Protein AF-A0A518ENF1-F1 (afdb_monomer_lite)

Organism: NCBI:txid2528018

Secondary structure (DSSP, 8-state):
-----HHHHHHHHHTTSSPPPEEETTEEE--HHHHHHHHHTTS------------

Sequence (55 aa):
MCRISVDHFLRLVESGAAPEPVRLGRAVRWQRAVLVEWIQNGCQQQKSGNRGGRS

pLDDT: mean 75.35, std 13.89, range [44.56, 87.69]

Radius of gyration: 11.91 Å; chains: 1; bounding box: 38×20×23 Å

Foldseek 3Di:
DPPDDPVRQVVLQVVQLADPWDDPDPDTHDDPVRNVVCVVVVSGRHNPPPDDDDD

Structure (mmCIF, N/CA/C/O backbone):
data_AF-A0A518ENF1-F1
#
_entry.id   AF-A0A518ENF1-F1
#
loop_
_atom_site.group_PDB
_atom_site.id
_atom_site.type_symbol
_atom_site.label_atom_id
_atom_site.label_alt_id
_atom_site.label_comp_id
_atom_site.label_asym_id
_atom_site.label_entity_id
_atom_site.label_seq_id
_atom_site.pdbx_PDB_ins_code
_atom_site.Cartn_x
_atom_site.Cartn_y
_atom_site.Cartn_z
_atom_site.occupancy
_atom_site.B_iso_or_equiv
_atom_site.auth_seq_id
_atom_site.auth_comp_id
_atom_site.auth_asym_id
_atom_site.auth_atom_id
_atom_site.pdbx_PDB_model_num
ATOM 1 N N . MET A 1 1 ? -16.122 -7.965 -2.676 1.00 49.00 1 MET A N 1
ATOM 2 C CA . MET A 1 1 ? -15.424 -7.094 -3.649 1.00 49.00 1 MET A CA 1
ATOM 3 C C . MET 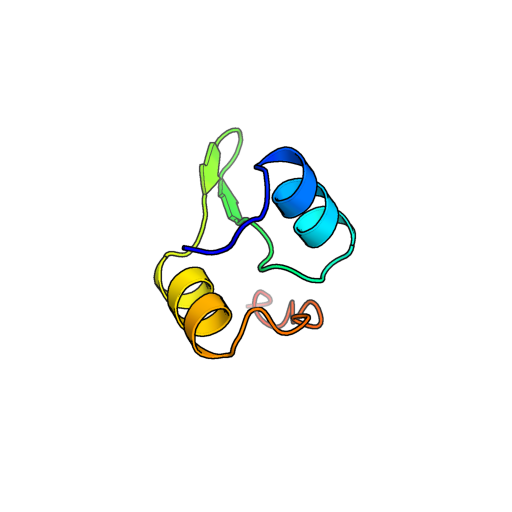A 1 1 ? -15.466 -5.656 -3.152 1.00 49.00 1 MET A C 1
ATOM 5 O O . MET A 1 1 ? -16.562 -5.127 -3.009 1.00 49.00 1 MET A O 1
ATOM 9 N N . CYS A 1 2 ? -14.323 -5.021 -2.879 1.00 52.84 2 CYS A N 1
ATOM 10 C CA . CYS A 1 2 ? -14.293 -3.577 -2.615 1.00 52.84 2 CYS A CA 1
ATOM 11 C C . CYS A 1 2 ? -14.704 -2.809 -3.881 1.00 52.84 2 CYS A C 1
ATOM 13 O O . CYS A 1 2 ? -14.151 -3.046 -4.950 1.00 52.84 2 CYS A O 1
ATOM 15 N N . ARG A 1 3 ? -15.670 -1.891 -3.764 1.00 61.97 3 ARG A N 1
ATOM 16 C CA . ARG A 1 3 ? -16.215 -1.047 -4.850 1.00 61.97 3 ARG A CA 1
ATOM 17 C C . ARG A 1 3 ? -15.285 0.112 -5.262 1.00 61.97 3 ARG A C 1
ATOM 19 O O . ARG A 1 3 ? -15.756 1.166 -5.670 1.00 61.97 3 ARG A O 1
ATOM 26 N N . ILE A 1 4 ? -13.973 -0.049 -5.120 1.00 72.56 4 ILE A N 1
ATOM 27 C CA . ILE A 1 4 ? -13.006 1.015 -5.413 1.00 72.56 4 ILE A CA 1
ATOM 28 C C . ILE A 1 4 ? -12.363 0.790 -6.783 1.00 72.56 4 ILE A C 1
ATOM 30 O O . ILE A 1 4 ? -11.909 -0.309 -7.093 1.00 72.56 4 ILE A O 1
ATOM 34 N N . SER A 1 5 ? -12.335 1.836 -7.607 1.00 82.06 5 SER A N 1
ATOM 35 C CA . SER A 1 5 ? -11.625 1.841 -8.890 1.00 82.06 5 SER A CA 1
ATOM 36 C C . SER A 1 5 ? -10.107 1.832 -8.680 1.00 82.06 5 SER A C 1
ATOM 38 O O . SER A 1 5 ? -9.619 2.281 -7.643 1.00 82.06 5 SER A O 1
ATOM 40 N N . VAL A 1 6 ? -9.348 1.385 -9.686 1.00 82.00 6 VAL A N 1
ATOM 41 C CA . VAL A 1 6 ? -7.871 1.357 -9.643 1.00 82.00 6 VAL A CA 1
ATOM 42 C C . VAL A 1 6 ? -7.284 2.742 -9.345 1.00 82.00 6 VAL A C 1
ATOM 44 O O . VAL A 1 6 ? -6.408 2.855 -8.498 1.00 82.00 6 VAL A O 1
ATOM 47 N N . ASP A 1 7 ? -7.817 3.801 -9.961 1.00 82.88 7 ASP A N 1
ATOM 48 C CA . ASP A 1 7 ? -7.383 5.188 -9.714 1.00 82.88 7 ASP A CA 1
ATOM 49 C C . ASP A 1 7 ? -7.596 5.611 -8.251 1.00 82.88 7 ASP A C 1
ATOM 51 O O . ASP A 1 7 ? -6.726 6.207 -7.622 1.00 82.88 7 ASP A O 1
ATOM 55 N N . HIS A 1 8 ? -8.735 5.223 -7.668 1.00 84.88 8 HIS A N 1
ATOM 56 C CA . HIS A 1 8 ? -9.040 5.501 -6.266 1.00 84.88 8 HIS A CA 1
ATOM 57 C C . HIS A 1 8 ? -8.088 4.757 -5.327 1.00 84.88 8 HIS A C 1
ATOM 59 O O . HIS A 1 8 ? -7.620 5.322 -4.343 1.00 84.88 8 HIS A O 1
ATOM 65 N N . PHE A 1 9 ? -7.759 3.505 -5.649 1.00 81.75 9 PHE A N 1
ATOM 66 C CA . PHE A 1 9 ? -6.748 2.759 -4.912 1.00 81.75 9 PHE A CA 1
ATOM 67 C C . PHE A 1 9 ? -5.376 3.439 -4.994 1.00 81.75 9 PHE A C 1
ATOM 69 O O . PHE A 1 9 ? -4.748 3.632 -3.962 1.00 81.75 9 PHE A O 1
ATOM 76 N N . LEU A 1 10 ? -4.938 3.881 -6.176 1.00 83.94 10 LEU A N 1
ATOM 77 C CA . LEU A 1 10 ? -3.666 4.597 -6.327 1.00 83.94 10 LEU A CA 1
ATOM 78 C C . LEU A 1 10 ? -3.629 5.898 -5.511 1.00 83.94 10 LEU A C 1
ATOM 80 O O . LEU A 1 10 ? -2.642 6.141 -4.8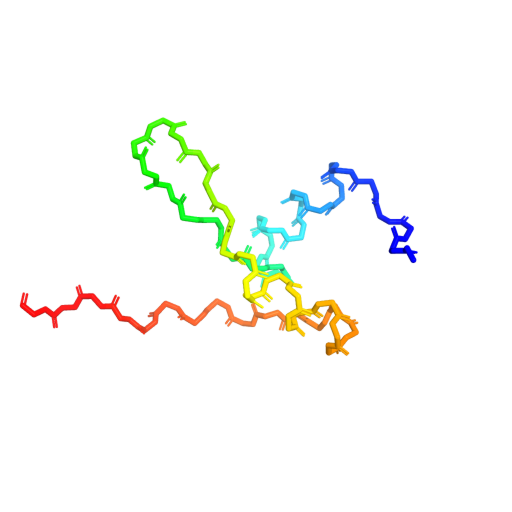27 1.00 83.94 10 LEU A O 1
ATOM 84 N N . ARG A 1 11 ? -4.722 6.667 -5.457 1.00 84.88 11 ARG A N 1
ATOM 85 C CA . ARG A 1 11 ? -4.807 7.846 -4.574 1.00 84.88 11 ARG A CA 1
ATOM 86 C C . ARG A 1 11 ? -4.746 7.492 -3.090 1.00 84.88 11 ARG A C 1
ATOM 88 O O . ARG A 1 11 ? -4.1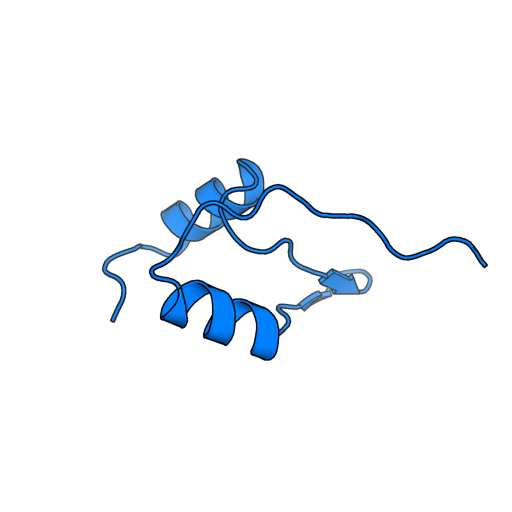63 8.229 -2.297 1.00 84.88 11 ARG A O 1
ATOM 95 N N . LEU A 1 12 ? -5.346 6.371 -2.684 1.00 82.06 12 LEU A N 1
ATOM 96 C CA . LEU A 1 12 ? -5.219 5.883 -1.307 1.00 82.06 12 LEU A CA 1
ATOM 97 C C . LEU A 1 12 ? -3.768 5.524 -0.988 1.00 82.06 12 LEU A C 1
ATOM 99 O O . LEU A 1 12 ? -3.306 5.769 0.116 1.00 82.06 12 LEU A O 1
ATOM 103 N N . VAL A 1 13 ? -3.033 4.991 -1.954 1.00 84.38 13 VAL A N 1
ATOM 104 C CA . VAL A 1 13 ? -1.609 4.681 -1.801 1.00 84.38 13 VAL A CA 1
ATOM 105 C C . VAL A 1 13 ? -0.791 5.965 -1.690 1.00 84.38 13 VAL A C 1
ATOM 107 O O . VAL A 1 13 ? 0.023 6.086 -0.782 1.00 84.38 13 VAL A O 1
ATOM 110 N N . GLU A 1 14 ? -1.049 6.951 -2.553 1.00 82.44 14 GLU A N 1
ATOM 111 C CA . GLU A 1 14 ? -0.385 8.263 -2.513 1.00 82.44 14 GLU A CA 1
ATOM 112 C C . GLU A 1 14 ? -0.665 9.034 -1.216 1.00 82.44 14 GLU A C 1
ATOM 114 O O . GLU A 1 14 ? 0.216 9.710 -0.696 1.00 82.44 14 GLU A O 1
ATOM 119 N N . SER A 1 15 ? -1.875 8.907 -0.666 1.00 80.44 15 SER A N 1
ATOM 120 C CA . SER A 1 15 ? -2.254 9.505 0.623 1.00 80.44 15 SER A CA 1
ATOM 121 C C . SER A 1 15 ? -1.798 8.697 1.842 1.00 80.44 15 SER A C 1
ATOM 123 O O . SER A 1 15 ? -2.024 9.126 2.973 1.00 80.44 15 SER A O 1
ATOM 125 N N . GLY A 1 16 ? -1.164 7.535 1.642 1.00 80.31 16 GLY A N 1
ATOM 126 C CA . GLY A 1 16 ? -0.725 6.662 2.731 1.00 80.31 16 GLY A CA 1
ATOM 127 C C . GLY A 1 16 ? -1.881 5.998 3.482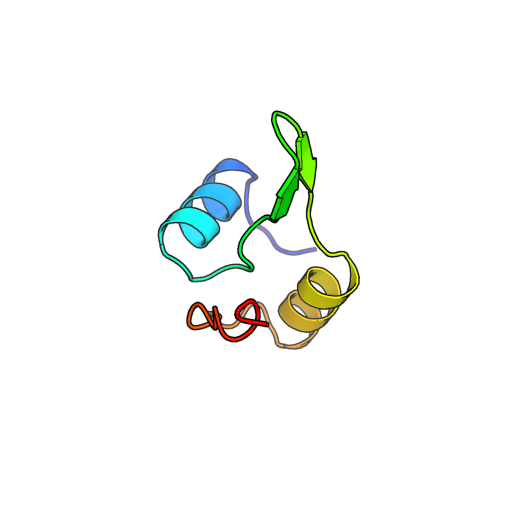 1.00 80.31 16 GLY A C 1
ATOM 128 O O . GLY A 1 16 ? -1.770 5.723 4.667 1.00 80.31 16 GLY A O 1
ATOM 129 N N . ALA A 1 17 ? -3.019 5.785 2.823 1.00 79.69 17 ALA A N 1
ATOM 130 C CA . ALA A 1 17 ? -4.183 5.087 3.360 1.00 79.69 17 ALA A CA 1
ATOM 131 C C . ALA A 1 17 ? -4.319 3.631 2.911 1.00 79.69 17 ALA A C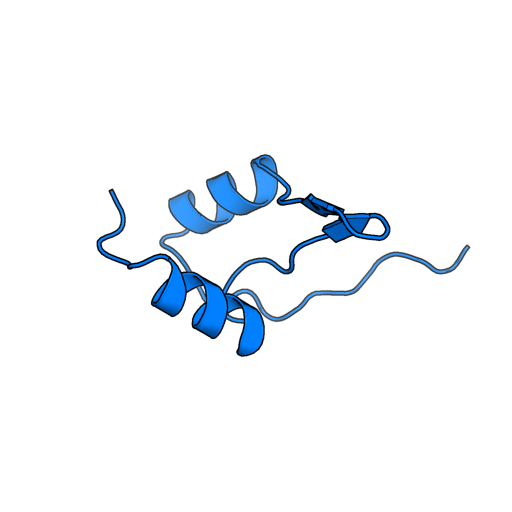 1
ATOM 133 O O . ALA A 1 17 ? -5.111 2.878 3.478 1.00 79.69 17 ALA A O 1
ATOM 134 N N . ALA A 1 18 ? -3.524 3.230 1.930 1.00 80.06 18 ALA A N 1
ATOM 135 C CA . ALA A 1 18 ? -3.373 1.860 1.469 1.00 80.06 18 ALA A CA 1
ATOM 136 C C . ALA A 1 18 ? -1.913 1.407 1.667 1.00 80.06 18 ALA A C 1
ATOM 138 O O . ALA A 1 18 ? -1.044 2.252 1.902 1.00 80.06 18 ALA A O 1
ATOM 139 N N . PRO A 1 19 ? -1.628 0.094 1.580 1.00 83.56 19 PRO A N 1
ATOM 140 C CA . PRO A 1 19 ? -0.264 -0.406 1.694 1.00 83.56 19 PRO A CA 1
ATOM 141 C C . PRO A 1 19 ? 0.678 0.296 0.711 1.00 83.56 19 PRO A C 1
ATOM 143 O O . PRO A 1 19 ? 0.309 0.544 -0.436 1.00 83.56 19 PRO A O 1
ATOM 146 N N . GLU A 1 20 ? 1.912 0.583 1.116 1.00 83.06 20 GLU A N 1
ATOM 147 C CA . GLU A 1 20 ? 2.896 1.111 0.173 1.00 83.06 20 GLU A CA 1
ATOM 148 C C . GLU A 1 20 ? 3.399 0.001 -0.767 1.00 83.06 20 GLU A C 1
ATOM 150 O O . GLU A 1 20 ? 3.698 -1.117 -0.325 1.00 83.06 20 GLU A O 1
ATOM 155 N N . PRO A 1 21 ? 3.517 0.275 -2.077 1.00 86.44 21 PRO A N 1
ATOM 156 C CA . PRO A 1 21 ? 4.092 -0.672 -3.008 1.00 86.44 21 PRO A CA 1
ATOM 157 C C . PRO A 1 21 ? 5.603 -0.765 -2.815 1.00 86.44 21 PRO A C 1
ATOM 159 O O . PRO A 1 21 ? 6.306 0.233 -2.661 1.00 86.44 21 PRO A O 1
ATOM 162 N N . VAL A 1 22 ? 6.132 -1.975 -2.955 1.00 86.25 22 VAL A N 1
ATOM 163 C CA . VAL A 1 22 ? 7.575 -2.199 -3.009 1.00 86.25 22 VAL A CA 1
ATOM 164 C C . VAL A 1 22 ? 8.043 -1.962 -4.441 1.00 86.25 22 VAL A C 1
ATOM 166 O O . VAL A 1 22 ? 7.640 -2.668 -5.371 1.00 86.25 22 VAL A O 1
ATOM 169 N N . ARG A 1 23 ? 8.905 -0.962 -4.632 1.00 85.00 23 ARG A N 1
ATOM 170 C CA . ARG A 1 23 ? 9.522 -0.659 -5.928 1.00 85.00 23 ARG A CA 1
ATOM 171 C C . ARG A 1 23 ? 10.815 -1.459 -6.081 1.00 85.00 23 ARG A C 1
ATOM 173 O O . ARG A 1 23 ? 11.807 -1.167 -5.424 1.00 85.00 23 ARG A O 1
ATOM 180 N N . LEU A 1 24 ? 10.807 -2.457 -6.964 1.00 87.56 24 LEU A N 1
ATOM 181 C CA . LEU A 1 24 ? 11.992 -3.225 -7.351 1.00 87.56 24 LEU A CA 1
ATOM 182 C C . LEU A 1 24 ? 12.476 -2.719 -8.721 1.00 87.56 24 LEU A C 1
ATOM 184 O O . LEU A 1 24 ? 12.082 -3.221 -9.777 1.00 87.56 24 LEU A O 1
ATOM 188 N N . GLY A 1 25 ? 13.266 -1.644 -8.711 1.00 87.12 25 GLY A N 1
ATOM 189 C CA . GLY A 1 25 ? 13.645 -0.923 -9.930 1.00 87.12 25 GLY A CA 1
ATOM 190 C C . GLY A 1 25 ? 12.423 -0.313 -10.626 1.00 87.12 25 GLY A C 1
ATOM 191 O O . GLY A 1 25 ? 11.727 0.520 -10.050 1.00 87.12 25 GLY A O 1
ATOM 192 N N . ARG A 1 26 ? 12.142 -0.741 -11.866 1.00 86.75 26 ARG A N 1
ATOM 193 C CA . ARG A 1 26 ? 10.935 -0.339 -12.621 1.00 86.75 26 ARG A CA 1
ATOM 194 C C . ARG A 1 26 ? 9.688 -1.161 -12.275 1.00 86.75 26 ARG A C 1
ATOM 196 O O . ARG A 1 26 ? 8.592 -0.787 -12.680 1.00 86.75 26 ARG A O 1
ATOM 203 N N . ALA A 1 27 ? 9.836 -2.274 -11.556 1.00 84.12 27 ALA A N 1
ATOM 204 C CA . ALA A 1 27 ? 8.713 -3.125 -11.190 1.00 84.12 27 ALA A CA 1
ATOM 205 C C . ALA A 1 27 ? 8.048 -2.621 -9.904 1.00 84.12 27 ALA A C 1
ATOM 207 O O . ALA A 1 27 ? 8.693 -2.492 -8.864 1.00 84.12 27 ALA A O 1
ATOM 208 N N . VAL A 1 28 ? 6.740 -2.385 -9.967 1.00 87.19 28 VAL A N 1
ATOM 209 C CA . VAL A 1 28 ? 5.911 -2.074 -8.798 1.00 87.19 28 VAL A CA 1
ATOM 210 C C . VAL A 1 28 ? 5.296 -3.379 -8.312 1.00 87.19 28 VAL A C 1
ATOM 212 O O . VAL A 1 28 ? 4.541 -4.021 -9.043 1.00 87.19 28 VAL A O 1
ATOM 215 N N . ARG A 1 29 ? 5.645 -3.805 -7.097 1.00 87.69 29 ARG A N 1
ATOM 216 C CA . ARG A 1 29 ? 5.123 -5.033 -6.496 1.00 87.69 29 ARG A CA 1
ATOM 217 C C . ARG A 1 29 ? 4.323 -4.738 -5.243 1.00 87.69 29 ARG A C 1
ATOM 219 O O . ARG A 1 29 ? 4.646 -3.855 -4.457 1.00 87.69 29 ARG A O 1
ATOM 226 N N . TRP A 1 30 ? 3.306 -5.562 -5.050 1.00 85.19 30 TRP A N 1
ATOM 227 C CA . TRP A 1 30 ? 2.426 -5.516 -3.898 1.00 85.19 30 TRP A CA 1
ATOM 228 C C . TRP A 1 30 ? 2.625 -6.772 -3.068 1.00 85.19 30 TRP A C 1
ATOM 230 O O . TRP A 1 30 ? 2.559 -7.886 -3.593 1.00 85.19 30 TRP A O 1
ATOM 240 N N . GLN A 1 31 ? 2.870 -6.608 -1.772 1.00 85.12 31 GLN A N 1
ATOM 241 C CA . GLN A 1 31 ? 2.937 -7.748 -0.870 1.00 85.12 31 GLN A CA 1
ATOM 242 C C . GLN A 1 31 ? 1.523 -8.287 -0.656 1.00 85.12 31 GLN A C 1
ATOM 244 O O . GLN A 1 31 ? 0.694 -7.661 0.003 1.00 85.12 31 GLN A O 1
ATOM 249 N N . ARG A 1 32 ? 1.242 -9.461 -1.231 1.00 85.44 32 ARG A N 1
ATOM 250 C CA . ARG A 1 32 ? -0.091 -10.075 -1.184 1.00 85.44 32 ARG A CA 1
ATOM 251 C C . ARG A 1 32 ? -0.589 -10.277 0.249 1.00 85.44 32 ARG A C 1
ATOM 253 O O . ARG A 1 32 ? -1.762 -10.035 0.493 1.00 85.44 32 ARG A O 1
ATOM 260 N N . ALA A 1 33 ? 0.282 -10.681 1.175 1.00 85.19 33 ALA A N 1
ATOM 261 C CA . ALA A 1 33 ? -0.080 -10.868 2.581 1.00 85.19 33 ALA A CA 1
ATOM 262 C C . ALA A 1 33 ? -0.622 -9.573 3.211 1.00 85.19 33 ALA A C 1
ATOM 264 O O . ALA A 1 33 ? -1.708 -9.582 3.779 1.00 85.19 33 ALA A O 1
ATOM 265 N N . VAL A 1 34 ? 0.077 -8.452 3.003 1.00 84.19 34 VAL A N 1
ATOM 266 C CA . VAL A 1 34 ? -0.320 -7.131 3.517 1.00 84.19 34 VAL A CA 1
ATOM 267 C C . VAL A 1 34 ? -1.635 -6.666 2.896 1.00 84.19 34 VAL A C 1
ATOM 269 O O . VAL A 1 34 ? -2.513 -6.186 3.602 1.00 84.19 34 VAL A O 1
ATOM 272 N N . LEU A 1 35 ? -1.818 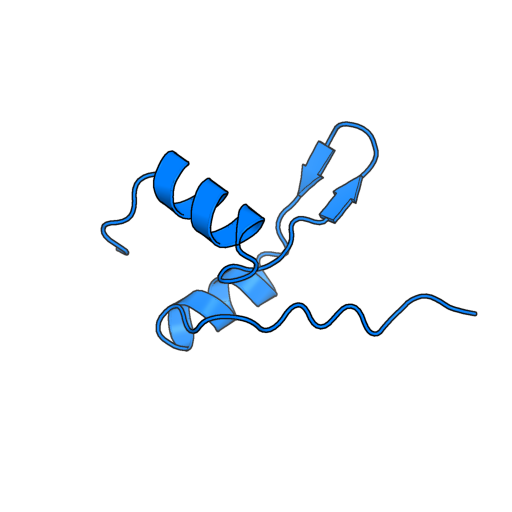-6.851 1.584 1.00 83.44 35 LEU A N 1
ATOM 273 C CA . LEU A 1 35 ? -3.086 -6.523 0.924 1.00 83.44 35 LEU A CA 1
ATOM 274 C C . LEU A 1 35 ? -4.257 -7.338 1.478 1.00 83.44 35 LEU A C 1
ATOM 276 O O . LEU A 1 35 ? -5.335 -6.793 1.697 1.00 83.44 35 LEU A O 1
ATOM 280 N N . VAL A 1 36 ? -4.059 -8.641 1.683 1.00 86.69 36 VAL A N 1
ATOM 281 C CA . VAL A 1 36 ? -5.092 -9.528 2.230 1.00 86.69 36 VAL A CA 1
ATOM 282 C C . VAL A 1 36 ? -5.448 -9.110 3.652 1.00 86.69 36 VAL A C 1
ATOM 284 O O . VAL A 1 36 ? -6.630 -8.963 3.948 1.00 86.69 36 VAL A O 1
ATOM 287 N N . GLU A 1 37 ? -4.452 -8.856 4.497 1.00 84.75 37 GLU A N 1
ATOM 288 C CA . GLU A 1 37 ? -4.654 -8.369 5.863 1.00 84.75 37 GLU A CA 1
ATOM 289 C C . GLU A 1 37 ? -5.376 -7.016 5.877 1.00 84.75 37 GLU A C 1
ATOM 291 O O . GLU A 1 37 ? -6.334 -6.828 6.623 1.00 84.75 37 GLU A O 1
ATOM 296 N N . TRP A 1 38 ? -4.986 -6.087 5.006 1.00 82.62 38 TRP A N 1
ATOM 297 C CA . TRP A 1 38 ? -5.626 -4.779 4.881 1.00 82.62 38 TRP A CA 1
ATOM 298 C C . TRP A 1 38 ? -7.102 -4.886 4.477 1.00 82.62 38 TRP A C 1
ATOM 300 O O . TRP A 1 38 ? -7.962 -4.233 5.069 1.00 82.62 38 TRP A O 1
ATOM 310 N N . ILE A 1 39 ? -7.419 -5.753 3.510 1.00 84.00 39 ILE A N 1
ATOM 311 C CA . ILE A 1 39 ? -8.802 -6.018 3.090 1.00 84.00 39 ILE A CA 1
ATOM 312 C C . ILE A 1 39 ? -9.595 -6.662 4.234 1.00 84.00 39 ILE A C 1
ATOM 314 O O . ILE A 1 39 ? -10.732 -6.260 4.482 1.00 84.00 39 ILE A O 1
ATOM 318 N N . GLN A 1 40 ? -9.005 -7.629 4.944 1.00 84.25 40 GLN A N 1
ATOM 319 C CA . GLN A 1 40 ? -9.639 -8.311 6.078 1.00 84.25 40 GLN A CA 1
ATOM 320 C C . GLN A 1 40 ? -9.913 -7.368 7.252 1.00 84.25 40 GLN A C 1
ATOM 322 O O . GLN A 1 40 ? -10.963 -7.471 7.878 1.00 84.25 40 GLN A O 1
ATOM 327 N N . ASN A 1 41 ? -9.029 -6.400 7.497 1.00 81.12 41 ASN A N 1
ATOM 328 C CA . ASN A 1 41 ? -9.224 -5.352 8.500 1.00 81.12 41 ASN A CA 1
ATOM 329 C C . ASN A 1 41 ? -10.209 -4.255 8.055 1.00 81.12 41 ASN A C 1
ATOM 331 O O . ASN A 1 41 ? -10.395 -3.270 8.763 1.00 81.12 41 ASN A O 1
ATOM 335 N N . GLY A 1 42 ? -10.857 -4.396 6.893 1.00 81.69 42 GLY A N 1
ATOM 336 C CA . GLY A 1 42 ? -11.866 -3.448 6.420 1.00 81.69 42 GLY A CA 1
ATOM 337 C C . GLY A 1 42 ? -11.288 -2.212 5.732 1.00 81.69 42 GLY A C 1
ATOM 338 O O . GLY A 1 42 ? -11.913 -1.156 5.760 1.00 81.69 42 GLY A O 1
ATOM 339 N N . CYS A 1 43 ? -10.119 -2.335 5.095 1.00 75.06 43 CYS A N 1
ATOM 340 C CA . CYS A 1 43 ? -9.456 -1.254 4.356 1.00 75.06 43 CYS A CA 1
ATOM 341 C C . CYS A 1 43 ? -9.086 -0.048 5.237 1.00 75.06 43 CYS A C 1
ATOM 343 O O . CYS A 1 43 ? -9.179 1.102 4.805 1.00 75.06 43 CYS A O 1
ATOM 345 N N . GLN A 1 44 ? -8.685 -0.299 6.486 1.00 67.12 44 GLN A N 1
ATOM 346 C CA . GLN A 1 44 ? -8.292 0.764 7.408 1.00 67.12 44 GLN A CA 1
ATOM 347 C C . GLN A 1 44 ? -7.012 1.475 6.953 1.00 67.12 44 GLN A C 1
ATOM 349 O O . GLN A 1 44 ? -6.094 0.862 6.414 1.00 67.12 44 GLN A O 1
ATOM 354 N N . GLN A 1 45 ? -6.964 2.787 7.178 1.00 61.81 45 GLN A N 1
ATOM 355 C CA . GLN A 1 45 ? -5.865 3.669 6.793 1.00 61.81 45 GLN A CA 1
ATOM 356 C C . GLN A 1 45 ? -4.551 3.194 7.444 1.00 61.81 45 GLN A C 1
ATOM 358 O O . GLN A 1 45 ? -4.352 3.363 8.649 1.00 61.81 45 GLN A O 1
ATOM 363 N N . GLN A 1 46 ? -3.664 2.557 6.669 1.00 61.62 46 GLN A N 1
ATOM 364 C CA . GLN A 1 46 ? -2.368 2.107 7.182 1.00 61.62 46 GLN A CA 1
ATOM 365 C C . GLN A 1 46 ? -1.448 3.310 7.349 1.00 61.62 46 GLN A C 1
ATOM 367 O O . GLN A 1 46 ? -0.905 3.797 6.371 1.00 61.62 46 GLN A O 1
ATOM 372 N N . LYS A 1 47 ? -1.207 3.769 8.582 1.00 54.94 47 LYS A N 1
ATOM 373 C CA . LYS A 1 47 ? -0.124 4.732 8.832 1.00 54.94 47 LYS A CA 1
ATOM 374 C C . LYS A 1 47 ? 1.171 4.129 8.290 1.00 54.94 47 LYS A C 1
ATOM 376 O O . LYS A 1 47 ? 1.588 3.096 8.811 1.00 54.94 47 LYS A O 1
ATOM 381 N N . SER A 1 48 ? 1.752 4.748 7.254 1.00 51.09 48 SER A N 1
ATOM 382 C CA . SER A 1 48 ? 3.033 4.352 6.656 1.00 51.09 48 SER A CA 1
ATOM 383 C C . SER A 1 48 ? 4.018 4.003 7.770 1.00 51.09 48 SER A C 1
ATOM 385 O O . SER A 1 48 ? 4.485 4.845 8.539 1.00 51.09 48 SER A O 1
ATOM 387 N N . GLY A 1 49 ? 4.226 2.703 7.931 1.00 52.09 49 GLY A N 1
ATOM 388 C CA . GLY A 1 49 ? 5.091 2.120 8.931 1.00 52.09 49 GLY A CA 1
ATOM 389 C C . GLY A 1 49 ? 6.379 1.713 8.255 1.00 52.09 49 GLY A C 1
ATOM 390 O O . GLY A 1 49 ? 6.699 0.529 8.240 1.00 52.09 49 GLY A O 1
ATOM 391 N N . ASN A 1 50 ? 7.114 2.669 7.684 1.00 52.06 50 ASN A N 1
ATOM 392 C CA . ASN A 1 50 ? 8.483 2.419 7.250 1.00 52.06 50 ASN A CA 1
ATOM 393 C C . ASN A 1 50 ? 9.391 2.250 8.485 1.00 52.06 50 ASN A C 1
ATOM 395 O O . ASN A 1 50 ? 10.126 3.151 8.885 1.00 52.06 50 ASN A O 1
ATOM 399 N N . ARG A 1 51 ? 9.302 1.086 9.134 1.00 54.47 51 ARG A N 1
ATOM 400 C CA . ARG A 1 51 ? 10.297 0.579 10.082 1.00 54.47 51 ARG A CA 1
ATOM 401 C C . ARG A 1 51 ? 10.855 -0.724 9.527 1.00 54.47 51 ARG A C 1
ATOM 403 O O . ARG A 1 51 ? 10.305 -1.790 9.774 1.00 54.47 51 ARG A O 1
ATOM 410 N N . GLY A 1 52 ? 11.975 -0.632 8.817 1.00 48.03 52 GLY A N 1
ATOM 411 C CA . GLY A 1 52 ? 12.818 -1.797 8.564 1.00 48.03 52 GLY A CA 1
ATOM 412 C C . GLY A 1 52 ? 13.785 -1.617 7.405 1.00 48.03 52 GLY A C 1
ATOM 413 O O . GLY A 1 52 ? 13.432 -1.915 6.271 1.00 48.03 52 GLY A O 1
ATOM 414 N N . GLY A 1 53 ? 15.014 -1.181 7.697 1.00 46.09 53 GLY A N 1
ATOM 415 C CA . GLY A 1 53 ? 16.095 -1.215 6.709 1.00 46.09 53 GLY A CA 1
ATOM 416 C C . GLY A 1 53 ? 17.358 -0.429 7.058 1.00 46.09 53 GLY A C 1
ATOM 417 O O . GLY A 1 53 ? 17.867 0.285 6.203 1.00 46.09 53 GLY A O 1
ATOM 418 N N . ARG A 1 54 ? 17.866 -0.527 8.293 1.00 44.56 54 ARG A N 1
ATOM 419 C CA . ARG A 1 54 ? 19.248 -0.145 8.624 1.00 44.56 54 ARG A CA 1
ATOM 420 C C . ARG A 1 54 ? 19.902 -1.344 9.306 1.00 44.56 54 ARG A C 1
ATOM 422 O O . ARG A 1 54 ? 19.559 -1.640 10.447 1.00 44.56 54 ARG A O 1
ATOM 429 N N . SER A 1 55 ? 20.774 -2.033 8.576 1.00 48.56 55 SER A N 1
ATOM 430 C CA . SER A 1 55 ? 21.775 -2.967 9.094 1.00 48.56 55 SER A CA 1
ATOM 431 C C . SER A 1 55 ? 23.072 -2.761 8.335 1.00 48.56 55 SER A C 1
ATOM 433 O O . SER A 1 55 ? 22.992 -2.312 7.169 1.00 48.56 55 SER A O 1
#